Protein AF-A0A7H4P7Z8-F1 (afdb_monomer_lite)

Secondary structure (DSSP, 8-state):
---HHHHHHHHTT-TT--HHHHHHHHHHHHHTT---HHHHHHHHHHHHHHHHHTSS-B---TTHHHHHHHHHHTT---EEE-SS-HHHHHHHHHTBTTB--GGG-SEEE---

Radius of gyration: 17.57 Å; chains: 1; bounding box: 34×30×50 Å

InterPro domains:
  IPR023214 HAD superfamily [G3DSA:3.40.50.1000] (36-109)
  IPR023943 Enolase-phosphatase E1 [TIGR01691] (1-107)
  IPR036412 HAD-like superfamily [SSF56784] (14-107)

Organism: NCBI:txid2058152

pLDDT: mean 94.66, std 6.56, range [48.0, 98.62]

Sequence (112 aa):
MKTILDNLREEIAQPAAGAEELIATLFAFMDEDRKSTALKALQGIIWRDGYVHGDFTGHLYPDVLPALEKWKSQGIDLYVYSSGSVAAQKLLFGYSDEGDITHLFNGISIPW

Structure (mmCIF, N/CA/C/O backbone):
data_AF-A0A7H4P7Z8-F1
#
_entry.id   AF-A0A7H4P7Z8-F1
#
loop_
_atom_site.group_PDB
_atom_site.id
_atom_site.type_symbol
_atom_site.label_atom_id
_atom_site.label_alt_id
_atom_site.label_comp_id
_atom_site.label_asym_id
_atom_site.label_entity_id
_atom_site.label_seq_id
_atom_site.pdbx_PDB_ins_code
_atom_site.Cartn_x
_atom_site.Cartn_y
_atom_site.Cartn_z
_atom_site.occupancy
_atom_site.B_iso_or_equiv
_atom_site.auth_seq_id
_atom_site.auth_comp_id
_atom_site.auth_asym_id
_atom_site.auth_atom_id
_atom_site.pdbx_PDB_model_num
ATOM 1 N N . MET A 1 1 ? -3.590 3.135 -26.598 1.00 48.00 1 MET A N 1
ATOM 2 C CA . MET A 1 1 ? -3.631 3.116 -25.120 1.00 48.00 1 MET A CA 1
ATOM 3 C C . MET A 1 1 ? -2.282 2.592 -24.657 1.00 48.00 1 MET A C 1
ATOM 5 O O . MET A 1 1 ? -1.962 1.479 -25.044 1.00 48.00 1 MET A O 1
ATOM 9 N N . LYS A 1 2 ? -1.458 3.405 -23.978 1.00 64.44 2 LYS A N 1
ATOM 10 C CA . LYS A 1 2 ? -0.145 2.956 -23.477 1.00 64.44 2 LYS A CA 1
ATOM 11 C C . LYS A 1 2 ? -0.354 1.960 -22.338 1.00 64.44 2 LYS A C 1
ATOM 13 O O . LYS A 1 2 ? -1.193 2.203 -21.469 1.00 64.44 2 LYS A O 1
ATOM 18 N N . THR A 1 3 ? 0.365 0.847 -22.364 1.00 87.19 3 THR A N 1
ATOM 19 C CA . THR A 1 3 ? 0.369 -0.136 -21.276 1.00 87.19 3 THR A CA 1
ATOM 20 C C . THR A 1 3 ? 1.323 0.303 -20.160 1.00 87.19 3 THR A C 1
ATOM 22 O O . THR A 1 3 ? 2.169 1.173 -20.360 1.00 87.19 3 THR A O 1
ATOM 25 N N . ILE A 1 4 ? 1.232 -0.305 -18.971 1.00 89.69 4 ILE A N 1
ATOM 26 C CA . ILE A 1 4 ? 2.203 -0.048 -17.887 1.00 89.69 4 ILE A CA 1
ATOM 27 C C . ILE A 1 4 ? 3.626 -0.426 -18.308 1.00 89.69 4 ILE A C 1
ATOM 29 O O . ILE A 1 4 ? 4.579 0.249 -17.928 1.00 89.69 4 ILE A O 1
ATOM 33 N N . LEU A 1 5 ? 3.769 -1.460 -19.139 1.00 92.25 5 LEU A N 1
ATOM 34 C CA . LEU A 1 5 ? 5.065 -1.855 -19.683 1.00 92.25 5 LEU A CA 1
ATOM 35 C C . LEU A 1 5 ? 5.612 -0.808 -20.661 1.00 92.25 5 LEU A C 1
ATOM 37 O O . LEU A 1 5 ? 6.816 -0.575 -20.681 1.00 92.25 5 LEU A O 1
ATOM 41 N N . ASP A 1 6 ? 4.748 -0.120 -21.412 1.00 93.94 6 ASP A N 1
ATOM 42 C CA . ASP A 1 6 ? 5.174 1.006 -22.255 1.00 93.94 6 ASP A CA 1
ATOM 43 C C . ASP A 1 6 ? 5.642 2.193 -21.409 1.00 93.94 6 ASP A C 1
ATOM 45 O O . ASP A 1 6 ? 6.643 2.821 -21.743 1.00 93.94 6 ASP A O 1
ATOM 49 N N . ASN A 1 7 ? 4.990 2.454 -20.270 1.00 93.88 7 ASN A N 1
ATOM 50 C CA . ASN A 1 7 ? 5.456 3.476 -19.331 1.00 93.88 7 ASN A CA 1
ATOM 51 C C . ASN A 1 7 ? 6.836 3.125 -18.753 1.00 93.88 7 ASN A C 1
ATOM 53 O O . ASN A 1 7 ? 7.669 4.015 -18.612 1.00 93.88 7 ASN A O 1
ATOM 57 N N . LEU A 1 8 ? 7.103 1.846 -18.452 1.00 96.06 8 LEU A N 1
ATOM 58 C CA . LEU A 1 8 ? 8.424 1.418 -17.983 1.00 96.06 8 LEU A CA 1
ATOM 59 C C . LEU A 1 8 ? 9.494 1.614 -19.063 1.00 96.06 8 LEU A C 1
ATOM 61 O O . LEU A 1 8 ? 10.554 2.153 -18.763 1.00 96.06 8 LEU A O 1
ATOM 65 N N . ARG A 1 9 ? 9.206 1.235 -20.317 1.00 96.94 9 ARG A N 1
ATOM 66 C CA . ARG A 1 9 ? 10.110 1.459 -21.463 1.00 96.94 9 ARG A CA 1
ATOM 67 C C . ARG A 1 9 ? 10.476 2.929 -21.629 1.00 96.94 9 ARG A C 1
ATOM 69 O O . ARG A 1 9 ? 11.632 3.243 -21.908 1.00 96.94 9 ARG A O 1
ATOM 76 N N . GLU A 1 10 ? 9.506 3.821 -21.452 1.00 96.00 10 GLU A N 1
ATOM 77 C CA . GLU A 1 10 ? 9.736 5.268 -21.472 1.00 96.00 10 GLU A CA 1
ATOM 78 C C . GLU A 1 10 ? 10.567 5.728 -20.270 1.00 96.00 10 GLU A C 1
ATOM 80 O O . GLU A 1 10 ? 11.525 6.477 -20.451 1.00 96.00 10 GLU A O 1
ATOM 85 N N . GLU A 1 11 ? 10.258 5.241 -19.066 1.00 95.75 11 GLU A N 1
ATOM 86 C CA . GLU A 1 11 ? 10.965 5.590 -17.827 1.00 95.75 11 GLU A CA 1
ATOM 87 C C . GLU A 1 11 ? 12.456 5.211 -17.865 1.00 95.75 11 GLU A C 1
ATOM 89 O O . GLU A 1 11 ? 13.291 5.932 -17.316 1.00 95.75 11 GLU A O 1
ATOM 94 N N . ILE A 1 12 ? 12.807 4.113 -18.544 1.00 96.38 12 ILE A N 1
ATOM 95 C CA . ILE A 1 12 ? 14.203 3.673 -18.717 1.00 96.38 12 ILE A CA 1
ATOM 96 C C . ILE A 1 12 ? 14.844 4.131 -20.029 1.00 96.38 12 ILE A C 1
ATOM 98 O O . ILE A 1 12 ? 16.001 3.801 -20.282 1.00 96.38 12 ILE A O 1
ATOM 102 N N . ALA A 1 13 ? 14.111 4.875 -20.862 1.00 96.94 13 ALA A N 1
ATOM 103 C CA . ALA A 1 13 ? 14.530 5.296 -22.198 1.00 96.94 13 ALA A CA 1
ATOM 104 C C . ALA A 1 13 ? 14.971 4.133 -23.119 1.00 96.94 13 ALA A C 1
ATOM 106 O O . ALA A 1 13 ? 15.875 4.287 -23.941 1.00 96.94 13 ALA A O 1
ATOM 107 N N . GLN A 1 14 ? 14.312 2.973 -23.014 1.00 96.56 14 GLN A N 1
ATOM 108 C CA . GLN A 1 14 ? 14.569 1.793 -23.853 1.00 96.56 14 GLN A CA 1
ATOM 109 C C . GLN A 1 14 ? 13.276 1.331 -24.545 1.00 96.56 14 GLN A C 1
ATOM 111 O O . GLN A 1 14 ? 12.605 0.403 -24.088 1.00 96.56 14 GLN A O 1
ATOM 116 N N . PRO A 1 15 ? 12.899 1.952 -25.679 1.00 95.19 15 PRO A N 1
ATOM 117 C CA . PRO A 1 15 ? 11.628 1.676 -26.352 1.00 95.19 15 PRO A CA 1
ATOM 118 C C . PRO A 1 15 ? 11.528 0.262 -26.942 1.00 95.19 15 PRO A C 1
ATOM 120 O O . PRO A 1 15 ? 10.425 -0.222 -27.174 1.00 95.19 15 PRO A O 1
ATOM 123 N N . ALA A 1 16 ? 12.662 -0.402 -27.183 1.00 96.12 16 ALA A N 1
ATOM 124 C CA . ALA A 1 16 ? 12.718 -1.758 -27.726 1.00 96.12 16 ALA A CA 1
ATOM 125 C C . ALA A 1 16 ? 12.846 -2.848 -26.647 1.00 96.12 16 ALA A C 1
ATOM 127 O O . ALA A 1 16 ? 12.947 -4.018 -27.007 1.00 96.12 16 ALA A O 1
ATOM 128 N N . ALA A 1 17 ? 12.840 -2.486 -25.354 1.00 96.81 17 ALA A N 1
ATOM 129 C CA . ALA A 1 17 ? 13.117 -3.442 -24.290 1.00 96.81 17 ALA A CA 1
ATOM 130 C C . ALA A 1 17 ? 12.093 -4.592 -24.260 1.00 96.81 17 ALA A C 1
ATOM 132 O O . ALA A 1 17 ? 10.864 -4.382 -24.253 1.00 96.81 17 ALA A O 1
ATOM 133 N N . GLY A 1 18 ? 12.622 -5.814 -24.255 1.00 96.69 18 GLY A N 1
ATOM 134 C CA . GLY A 1 18 ? 11.867 -7.059 -24.183 1.00 96.69 18 GLY A CA 1
ATOM 135 C C . GLY A 1 18 ? 11.357 -7.350 -22.771 1.00 96.69 18 GLY A C 1
ATOM 136 O O . GLY A 1 18 ? 11.722 -6.689 -21.805 1.00 96.69 18 GLY A O 1
ATOM 137 N N . ALA A 1 19 ? 10.499 -8.363 -22.628 1.00 95.12 19 ALA A N 1
ATOM 138 C CA . ALA A 1 19 ? 9.915 -8.703 -21.328 1.00 95.12 19 ALA A CA 1
ATOM 139 C C . ALA A 1 19 ? 10.975 -9.069 -20.270 1.00 95.12 19 ALA A C 1
ATOM 141 O O . ALA A 1 19 ? 10.870 -8.613 -19.137 1.00 95.12 19 ALA A O 1
ATOM 142 N N . GLU A 1 20 ? 12.005 -9.836 -20.638 1.00 96.88 20 GLU A N 1
ATOM 143 C CA . GLU A 1 20 ? 13.080 -10.237 -19.717 1.00 96.88 20 GLU A CA 1
ATOM 144 C C . GLU A 1 20 ? 13.871 -9.034 -19.184 1.00 96.88 20 GLU A C 1
ATOM 146 O O . GLU A 1 20 ? 14.114 -8.937 -17.982 1.00 96.88 20 GLU A O 1
ATOM 151 N N . GLU A 1 21 ? 14.199 -8.073 -20.052 1.00 97.75 21 GLU A N 1
ATOM 152 C CA . GLU A 1 21 ? 14.899 -6.839 -19.674 1.00 97.75 21 GLU A CA 1
ATOM 153 C C . GLU A 1 21 ? 14.043 -5.974 -18.741 1.00 97.75 21 GLU A C 1
ATOM 155 O O . GLU A 1 21 ? 14.541 -5.437 -17.750 1.00 97.75 21 GLU A O 1
ATOM 160 N N . LEU A 1 22 ? 12.737 -5.878 -19.016 1.00 97.31 22 LEU A N 1
ATOM 161 C CA . LEU A 1 22 ? 11.795 -5.152 -18.163 1.00 97.31 22 LEU A CA 1
ATOM 162 C C . LEU A 1 22 ? 11.642 -5.817 -16.789 1.00 97.31 22 LEU A C 1
ATOM 164 O O . LEU A 1 22 ? 11.605 -5.115 -15.783 1.00 97.31 22 LEU A O 1
ATOM 168 N N . ILE A 1 23 ? 11.592 -7.150 -16.727 1.00 97.06 23 ILE A N 1
ATOM 169 C CA . ILE A 1 23 ? 11.534 -7.899 -15.463 1.00 97.06 23 ILE A CA 1
ATOM 170 C C . ILE A 1 23 ? 12.807 -7.665 -14.646 1.00 97.06 23 ILE A C 1
ATOM 172 O O . ILE A 1 23 ? 12.716 -7.293 -13.478 1.00 97.06 23 ILE A O 1
ATOM 176 N N . ALA A 1 24 ? 13.983 -7.827 -15.259 1.00 98.06 24 ALA A N 1
ATOM 177 C CA . ALA A 1 24 ? 15.259 -7.579 -14.590 1.00 98.06 24 ALA A CA 1
ATOM 178 C C . ALA A 1 24 ? 15.354 -6.135 -14.069 1.00 98.06 24 ALA A C 1
ATOM 180 O O . ALA A 1 24 ? 15.780 -5.906 -12.940 1.00 98.06 24 ALA A O 1
ATOM 181 N N . THR A 1 25 ? 14.879 -5.171 -14.861 1.00 97.75 25 THR A N 1
ATOM 182 C CA . THR A 1 25 ? 14.796 -3.757 -14.470 1.00 97.75 25 THR A CA 1
ATOM 183 C C . THR A 1 25 ? 13.883 -3.549 -13.262 1.00 97.75 25 THR A C 1
ATOM 185 O O . THR A 1 25 ? 14.253 -2.834 -12.336 1.00 97.75 25 THR A O 1
ATOM 188 N N . LEU A 1 26 ? 12.695 -4.162 -13.246 1.00 97.50 26 LEU A N 1
ATOM 189 C CA . LEU A 1 26 ? 11.756 -4.042 -12.126 1.00 97.50 26 LEU A CA 1
ATOM 190 C C . LEU A 1 26 ? 12.340 -4.621 -10.834 1.00 97.50 26 LEU A C 1
ATOM 192 O O . LEU A 1 26 ? 12.180 -4.004 -9.783 1.00 97.50 26 LEU A O 1
ATOM 196 N N . PHE A 1 27 ? 13.044 -5.754 -10.912 1.00 98.06 27 PHE A N 1
ATOM 197 C CA . PHE A 1 27 ? 13.759 -6.308 -9.761 1.00 98.06 27 PHE A CA 1
ATOM 198 C C . PHE A 1 27 ? 14.861 -5.369 -9.271 1.00 98.06 27 PHE A C 1
ATOM 200 O O . PHE A 1 27 ? 14.887 -5.051 -8.087 1.00 98.06 27 PHE A O 1
ATOM 207 N N . ALA A 1 28 ? 15.689 -4.835 -10.173 1.00 98.12 28 ALA A N 1
ATOM 208 C CA . ALA A 1 28 ? 16.707 -3.854 -9.802 1.00 98.12 28 ALA A CA 1
ATOM 209 C C . ALA A 1 28 ? 16.090 -2.610 -9.136 1.00 98.12 28 ALA A C 1
ATOM 211 O O . ALA A 1 28 ? 16.590 -2.132 -8.125 1.00 98.12 28 ALA A O 1
ATOM 212 N N . PHE A 1 29 ? 14.954 -2.116 -9.641 1.00 97.62 29 PHE A N 1
ATOM 213 C CA . PHE A 1 29 ? 14.248 -0.988 -9.026 1.00 97.62 29 PHE A CA 1
ATOM 214 C C . PHE A 1 29 ? 13.757 -1.306 -7.612 1.00 97.62 29 PHE A C 1
ATOM 216 O O . PHE A 1 29 ? 13.761 -0.416 -6.765 1.00 97.62 29 PHE A O 1
ATOM 223 N N . MET A 1 30 ? 13.323 -2.544 -7.357 1.00 96.62 30 MET A N 1
ATOM 224 C CA . MET A 1 30 ? 12.939 -2.988 -6.017 1.00 96.62 30 MET A CA 1
ATOM 225 C C . MET A 1 30 ? 14.151 -3.065 -5.084 1.00 96.62 30 MET A C 1
ATOM 227 O O . MET A 1 30 ? 14.069 -2.565 -3.964 1.00 96.62 30 MET A O 1
ATOM 231 N N . ASP A 1 31 ? 15.268 -3.627 -5.550 1.00 97.94 31 ASP A N 1
ATOM 232 C CA . ASP A 1 31 ? 16.509 -3.743 -4.772 1.00 97.94 31 ASP A CA 1
ATOM 233 C C . ASP A 1 31 ? 17.100 -2.368 -4.413 1.00 97.94 31 ASP A C 1
ATOM 235 O O . ASP A 1 31 ? 17.658 -2.179 -3.332 1.00 97.94 31 ASP A O 1
ATOM 239 N N . GLU A 1 32 ? 16.950 -1.390 -5.306 1.00 97.38 32 GLU A N 1
ATOM 240 C CA . GLU A 1 32 ? 17.420 -0.012 -5.129 1.00 97.38 32 GLU A CA 1
ATOM 241 C C . GLU A 1 32 ? 16.466 0.877 -4.308 1.00 97.38 32 GLU A C 1
ATOM 243 O O . GLU A 1 32 ? 16.781 2.047 -4.080 1.00 97.38 32 GLU A O 1
ATOM 248 N N . ASP A 1 33 ? 15.288 0.378 -3.912 1.00 94.19 33 ASP A N 1
ATOM 249 C CA . ASP A 1 33 ? 14.173 1.194 -3.393 1.00 94.19 33 ASP A CA 1
ATOM 250 C C . ASP A 1 33 ? 13.874 2.411 -4.298 1.00 94.19 33 ASP A C 1
ATOM 252 O O . ASP A 1 33 ? 13.630 3.549 -3.872 1.00 94.19 33 ASP A O 1
ATOM 256 N N . ARG A 1 34 ? 13.947 2.191 -5.616 1.00 94.56 34 ARG A N 1
ATOM 257 C CA . ARG A 1 34 ? 13.816 3.258 -6.603 1.00 94.56 34 ARG A CA 1
ATOM 258 C C . ARG 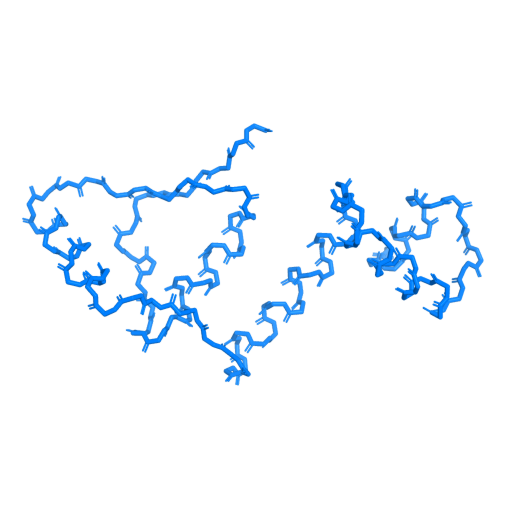A 1 34 ? 12.371 3.736 -6.677 1.00 94.56 34 ARG A C 1
ATOM 260 O O . ARG A 1 34 ? 11.433 2.976 -6.921 1.00 94.56 34 ARG A O 1
ATOM 267 N N . LYS A 1 35 ? 12.193 5.056 -6.608 1.00 90.44 35 LYS A N 1
ATOM 268 C CA . LYS A 1 35 ? 10.902 5.724 -6.831 1.00 90.44 35 LYS A CA 1
ATOM 269 C C . LYS A 1 35 ? 10.506 5.688 -8.314 1.00 90.44 35 LYS A C 1
ATOM 271 O O . LYS A 1 35 ? 10.698 6.665 -9.033 1.00 90.44 35 LYS A O 1
ATOM 276 N N . SER A 1 36 ? 9.947 4.563 -8.754 1.00 93.62 36 SER A N 1
ATOM 277 C CA . SER A 1 36 ? 9.455 4.344 -10.119 1.00 93.62 36 SER A CA 1
ATOM 278 C C . SER A 1 36 ? 7.928 4.393 -10.194 1.00 93.62 36 SER A C 1
ATOM 280 O O . SER A 1 36 ? 7.223 3.748 -9.411 1.00 93.62 36 SER A O 1
ATOM 282 N N . THR A 1 37 ? 7.395 5.146 -11.162 1.00 91.44 37 THR A N 1
ATOM 283 C CA . THR A 1 37 ? 5.938 5.244 -11.362 1.00 91.44 37 THR A CA 1
ATOM 284 C C . THR A 1 37 ? 5.398 3.968 -11.999 1.00 91.44 37 THR A C 1
ATOM 286 O O . THR A 1 37 ? 4.344 3.477 -11.585 1.00 91.44 37 THR A O 1
ATOM 289 N N . ALA A 1 38 ? 6.122 3.404 -12.972 1.00 93.94 38 ALA A N 1
ATOM 290 C CA . ALA A 1 38 ? 5.714 2.172 -13.638 1.00 93.94 38 ALA A CA 1
ATOM 291 C C . ALA A 1 38 ? 5.733 0.966 -12.684 1.00 93.94 38 ALA A C 1
ATOM 293 O O . ALA A 1 38 ? 4.753 0.217 -12.644 1.00 93.94 38 ALA A O 1
ATOM 294 N N . LEU A 1 39 ? 6.781 0.826 -11.858 1.00 94.75 39 LEU A N 1
ATOM 295 C CA . LEU A 1 39 ? 6.856 -0.224 -10.833 1.00 94.75 39 LEU A CA 1
ATOM 296 C C . LEU A 1 39 ? 5.684 -0.122 -9.851 1.00 94.75 39 LEU A C 1
ATOM 298 O O . LEU A 1 39 ? 4.975 -1.104 -9.634 1.00 94.75 39 LEU A O 1
ATOM 302 N N . LYS A 1 40 ? 5.428 1.076 -9.310 1.00 91.31 40 LYS A N 1
ATOM 303 C CA . LYS A 1 40 ? 4.344 1.300 -8.342 1.00 91.31 40 LYS A CA 1
ATOM 304 C C . LYS A 1 40 ? 2.964 0.985 -8.928 1.00 91.31 40 LYS A C 1
ATOM 306 O O . LYS A 1 40 ? 2.111 0.433 -8.234 1.00 91.31 40 LYS A O 1
ATOM 311 N N . ALA A 1 41 ? 2.734 1.323 -10.198 1.00 91.44 41 ALA A N 1
ATOM 312 C CA . ALA A 1 41 ? 1.491 0.990 -10.889 1.00 91.44 41 ALA A CA 1
ATOM 313 C C . ALA A 1 41 ? 1.323 -0.528 -11.059 1.00 91.44 41 ALA A C 1
ATOM 315 O O . ALA A 1 41 ? 0.243 -1.054 -10.792 1.00 91.44 41 ALA A O 1
ATOM 316 N N . LEU A 1 42 ? 2.389 -1.231 -11.455 1.00 93.81 42 LEU A N 1
ATOM 317 C CA . LEU A 1 42 ? 2.367 -2.683 -11.622 1.00 93.81 42 LEU A CA 1
ATOM 318 C C . LEU A 1 42 ? 2.133 -3.407 -10.290 1.00 93.81 42 LEU A C 1
ATOM 320 O O . LEU A 1 42 ? 1.258 -4.268 -10.215 1.00 93.81 42 LEU A O 1
ATOM 324 N N . GLN A 1 43 ? 2.845 -3.008 -9.232 1.00 93.00 43 GLN A N 1
ATOM 325 C CA . GLN A 1 43 ? 2.642 -3.520 -7.873 1.00 93.00 43 GLN A CA 1
ATOM 326 C C . GLN A 1 43 ? 1.190 -3.336 -7.422 1.00 93.00 43 GLN A C 1
ATOM 328 O O . GLN A 1 43 ? 0.590 -4.266 -6.899 1.00 93.00 43 GLN A O 1
ATOM 333 N N . GLY A 1 44 ? 0.589 -2.171 -7.689 1.00 92.25 44 GLY A N 1
ATOM 334 C CA . GLY A 1 44 ? -0.813 -1.914 -7.361 1.00 92.25 44 GLY A CA 1
ATOM 335 C C . GLY A 1 44 ? -1.800 -2.856 -8.062 1.00 92.25 44 GLY A C 1
ATOM 336 O O . GLY A 1 44 ? -2.792 -3.249 -7.451 1.00 92.25 44 GLY A O 1
ATOM 337 N N . ILE A 1 45 ? -1.536 -3.238 -9.317 1.00 93.69 45 ILE A N 1
ATOM 338 C CA . ILE A 1 45 ? -2.364 -4.216 -10.041 1.00 93.69 45 ILE A CA 1
ATOM 339 C C . ILE A 1 45 ? -2.196 -5.612 -9.449 1.00 93.69 45 ILE A C 1
ATOM 341 O O . ILE A 1 45 ? -3.201 -6.248 -9.147 1.00 93.69 45 ILE A O 1
ATOM 345 N N . ILE A 1 46 ? -0.952 -6.059 -9.257 1.00 94.62 46 ILE A N 1
ATOM 346 C CA . ILE A 1 46 ? -0.649 -7.385 -8.699 1.00 94.62 46 ILE A CA 1
ATOM 347 C C . ILE A 1 46 ? -1.262 -7.521 -7.304 1.00 94.62 46 ILE A C 1
ATOM 349 O O . ILE A 1 46 ? -1.923 -8.513 -7.012 1.00 94.62 46 ILE A O 1
ATOM 353 N N . TRP A 1 47 ? -1.110 -6.499 -6.457 1.00 94.88 47 TRP A N 1
ATOM 354 C CA . TRP A 1 47 ? -1.703 -6.505 -5.125 1.00 94.88 47 TRP A CA 1
ATOM 355 C C . TRP A 1 47 ? -3.219 -6.576 -5.166 1.00 94.88 47 TRP A C 1
ATOM 357 O O . TRP A 1 47 ? -3.806 -7.368 -4.439 1.00 94.88 47 TRP A O 1
ATOM 367 N N . ARG A 1 48 ? -3.861 -5.766 -6.014 1.00 9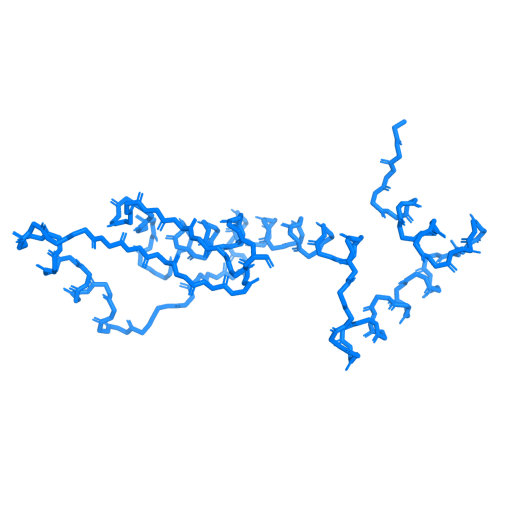5.31 48 ARG A N 1
ATOM 368 C CA . ARG A 1 48 ? -5.319 -5.792 -6.146 1.00 95.31 48 ARG A CA 1
ATOM 369 C C . ARG A 1 48 ? -5.816 -7.179 -6.533 1.00 95.31 48 ARG A C 1
ATOM 371 O O . ARG A 1 48 ? -6.801 -7.623 -5.959 1.00 95.31 48 ARG A O 1
ATOM 378 N N . ASP A 1 49 ? -5.166 -7.810 -7.504 1.00 96.75 49 ASP A N 1
ATOM 379 C CA . ASP A 1 49 ? -5.555 -9.134 -7.977 1.00 96.75 49 ASP A CA 1
ATOM 380 C C . ASP A 1 49 ? -5.443 -10.175 -6.856 1.00 96.75 49 ASP A C 1
ATOM 382 O O . ASP A 1 49 ? -6.432 -10.828 -6.535 1.00 96.75 49 ASP A O 1
ATOM 386 N N . GLY A 1 50 ? -4.298 -10.220 -6.167 1.00 96.75 50 GLY A N 1
ATOM 387 C CA . GLY A 1 50 ? -4.080 -11.170 -5.076 1.00 96.75 50 GLY A CA 1
ATOM 388 C C . GLY A 1 50 ? -5.024 -10.978 -3.884 1.00 96.75 50 GLY A C 1
ATOM 389 O O . GLY A 1 50 ? -5.556 -11.956 -3.366 1.00 96.75 50 GLY A O 1
ATOM 390 N N . TYR A 1 51 ? -5.323 -9.732 -3.494 1.00 96.75 51 TYR A N 1
ATOM 391 C CA . TYR A 1 51 ? -6.310 -9.463 -2.438 1.00 96.75 51 TYR A CA 1
ATOM 392 C C . TYR A 1 51 ? -7.732 -9.873 -2.844 1.00 96.75 51 TYR A C 1
ATOM 394 O O . TYR A 1 51 ? -8.443 -10.488 -2.055 1.00 96.75 51 TYR A O 1
ATOM 402 N N . VAL A 1 52 ? -8.157 -9.550 -4.071 1.00 94.75 52 VAL A N 1
ATOM 403 C CA . VAL A 1 52 ? -9.510 -9.873 -4.561 1.00 94.75 52 VAL A CA 1
ATOM 404 C C . VAL A 1 52 ? -9.712 -11.382 -4.695 1.00 94.75 52 VAL A C 1
ATOM 406 O O . VAL A 1 52 ? -10.808 -11.872 -4.423 1.00 94.75 52 VAL A O 1
ATOM 409 N N . HIS A 1 53 ? -8.673 -12.116 -5.094 1.00 96.44 53 HIS A N 1
ATOM 410 C CA . HIS A 1 53 ? -8.715 -13.573 -5.213 1.00 96.44 53 HIS A CA 1
ATOM 411 C C . HIS A 1 53 ? -8.457 -14.310 -3.891 1.00 96.44 53 HIS A C 1
ATOM 413 O O . HIS A 1 53 ? -8.713 -15.510 -3.813 1.00 96.44 53 HIS A O 1
ATOM 419 N N . GLY A 1 54 ? -8.016 -13.607 -2.843 1.00 93.94 54 GLY A N 1
ATOM 420 C CA . GLY A 1 54 ? -7.694 -14.211 -1.551 1.00 93.94 54 GLY A CA 1
ATOM 421 C C . GLY A 1 54 ? -6.381 -15.000 -1.552 1.00 93.94 54 GLY A C 1
ATOM 422 O O . GLY A 1 54 ? -6.199 -15.867 -0.700 1.00 93.94 54 GLY A O 1
ATOM 423 N N . ASP A 1 55 ? -5.465 -14.701 -2.478 1.00 96.25 55 ASP A N 1
ATOM 424 C CA . ASP A 1 55 ? -4.117 -15.289 -2.513 1.00 96.25 55 ASP A CA 1
ATOM 425 C C . ASP A 1 55 ? -3.299 -14.888 -1.276 1.00 96.25 55 ASP A C 1
ATOM 427 O O . ASP A 1 55 ? -2.396 -15.604 -0.840 1.00 96.25 55 ASP A O 1
ATOM 431 N N . PHE A 1 56 ? -3.622 -13.723 -0.714 1.00 94.06 56 PHE A N 1
ATOM 432 C CA . PHE A 1 56 ? -3.154 -13.241 0.576 1.00 94.06 56 PHE A CA 1
ATOM 433 C C . PHE A 1 56 ? -4.155 -12.238 1.155 1.00 94.06 56 PHE A C 1
ATOM 435 O O . PHE A 1 56 ? -4.975 -11.648 0.449 1.00 94.06 56 PHE A O 1
ATOM 442 N N . THR A 1 57 ? -4.049 -12.032 2.460 1.00 95.94 57 THR A N 1
ATOM 443 C CA . THR A 1 57 ? -4.892 -11.134 3.246 1.00 95.94 57 THR A CA 1
ATOM 444 C C . THR A 1 57 ? -4.052 -10.068 3.932 1.00 95.94 57 THR A C 1
ATOM 446 O O . THR A 1 57 ? -2.825 -10.160 4.052 1.00 95.94 57 THR A O 1
ATOM 449 N N . GLY A 1 58 ? -4.720 -8.991 4.336 1.00 96.00 58 GLY A N 1
ATOM 450 C CA . GLY A 1 58 ? -4.089 -7.899 5.051 1.00 96.00 58 GLY A CA 1
ATOM 451 C C . GLY A 1 58 ? -3.888 -8.300 6.498 1.00 96.00 58 GLY A C 1
ATOM 452 O O . GLY A 1 58 ? -4.833 -8.267 7.285 1.00 96.00 58 GLY A O 1
ATOM 453 N N . HIS A 1 59 ? -2.661 -8.678 6.844 1.00 96.44 59 HIS A N 1
ATOM 454 C CA . HIS A 1 59 ? -2.385 -9.144 8.191 1.00 96.44 59 HIS A CA 1
ATOM 455 C C . HIS A 1 59 ? -2.603 -8.041 9.231 1.00 96.44 59 HIS A C 1
ATOM 457 O O . HIS A 1 59 ? -2.042 -6.944 9.119 1.00 96.44 59 HIS A O 1
ATOM 463 N N . LEU A 1 60 ? -3.382 -8.357 10.266 1.00 96.62 60 LEU A N 1
ATOM 464 C CA . LEU A 1 60 ? -3.570 -7.516 11.442 1.00 96.62 60 LEU A CA 1
ATOM 465 C C . LEU A 1 60 ? -3.070 -8.252 12.679 1.00 96.62 60 LEU A C 1
ATOM 467 O O . LEU A 1 60 ? -3.360 -9.429 12.884 1.00 96.62 60 LEU A O 1
ATOM 471 N N . TYR A 1 61 ? -2.352 -7.536 13.545 1.00 97.19 61 TYR A N 1
ATOM 472 C CA . TYR A 1 61 ? -2.074 -8.069 14.872 1.00 97.19 61 TYR A CA 1
ATOM 473 C C . TYR A 1 61 ? -3.394 -8.217 15.650 1.00 97.19 61 TYR A C 1
ATOM 475 O O . TYR A 1 61 ? -4.253 -7.334 15.536 1.00 97.19 61 TYR A O 1
ATOM 483 N N . PRO A 1 62 ? -3.565 -9.278 16.464 1.00 96.75 62 PRO A N 1
ATOM 484 C CA . PRO A 1 62 ? -4.845 -9.584 17.114 1.00 96.75 62 PRO A CA 1
ATOM 485 C C . PRO A 1 62 ? -5.415 -8.466 18.001 1.00 96.75 62 PRO A C 1
ATOM 487 O O . PRO A 1 62 ? -6.614 -8.423 18.264 1.00 96.75 62 PRO A O 1
ATOM 490 N N . ASP A 1 63 ? -4.570 -7.562 18.495 1.00 97.75 63 ASP A N 1
ATOM 491 C CA . ASP A 1 63 ? -4.960 -6.433 19.341 1.00 97.75 63 ASP A CA 1
ATOM 492 C C . ASP A 1 63 ? -5.398 -5.182 18.559 1.00 97.75 63 ASP A C 1
ATOM 494 O O . ASP A 1 63 ? -6.014 -4.285 19.141 1.00 97.75 63 ASP A O 1
ATOM 498 N N . VAL A 1 64 ? -5.143 -5.122 17.247 1.00 97.62 64 VAL A N 1
ATOM 499 C CA . VAL A 1 64 ? -5.386 -3.923 16.428 1.00 97.62 64 VAL A CA 1
ATOM 500 C C . VAL A 1 64 ? -6.875 -3.647 16.261 1.00 97.62 64 VAL A C 1
ATOM 502 O O . VAL A 1 64 ? -7.325 -2.557 16.612 1.00 97.62 64 VAL A O 1
ATOM 505 N N . LEU A 1 65 ? -7.657 -4.608 15.760 1.00 98.06 65 LEU A N 1
ATOM 506 C CA . LEU A 1 65 ? -9.089 -4.394 15.533 1.00 98.06 65 LEU A CA 1
ATOM 507 C C . LEU A 1 65 ? -9.839 -4.027 16.833 1.00 98.06 65 LEU A C 1
ATOM 509 O O . LEU A 1 65 ? -10.495 -2.979 16.845 1.00 98.06 65 LEU A O 1
ATOM 513 N N . PRO A 1 66 ? -9.671 -4.756 17.959 1.00 98.25 66 PRO A N 1
ATOM 514 C CA . PRO A 1 66 ? -10.312 -4.386 19.223 1.00 98.25 66 PRO A CA 1
ATOM 515 C C . PRO A 1 66 ? -9.959 -2.971 19.706 1.00 98.25 66 PRO A C 1
ATOM 517 O O . PRO A 1 66 ? -10.801 -2.271 20.277 1.00 98.25 66 PRO A O 1
ATOM 520 N N . ALA A 1 67 ? -8.717 -2.524 19.490 1.00 98.50 67 ALA A N 1
ATOM 521 C CA . ALA A 1 67 ? -8.296 -1.176 19.859 1.00 98.50 67 ALA A CA 1
ATOM 522 C C . ALA A 1 67 ? -8.959 -0.103 18.979 1.00 98.50 67 ALA A C 1
ATOM 524 O O . ALA A 1 67 ? -9.461 0.893 19.510 1.00 98.50 67 ALA A O 1
ATOM 525 N N . LEU A 1 68 ? -9.011 -0.318 17.660 1.00 98.31 68 LEU A N 1
ATOM 526 C CA . LEU A 1 68 ? -9.640 0.611 16.717 1.00 98.31 68 LEU A CA 1
ATOM 527 C C . LEU A 1 68 ? -11.145 0.759 16.996 1.00 98.31 68 LEU A C 1
ATOM 529 O O . LEU A 1 68 ? -11.645 1.882 17.086 1.00 98.31 68 LEU A O 1
ATOM 533 N N . GLU A 1 69 ? -11.862 -0.346 17.217 1.00 98.25 69 GLU A N 1
ATOM 534 C CA . GLU A 1 69 ? -13.290 -0.321 17.566 1.00 98.25 69 GLU A CA 1
ATOM 535 C C . GLU A 1 69 ? -13.543 0.419 18.881 1.00 98.25 69 GLU A C 1
ATOM 537 O O . GLU A 1 69 ? -14.441 1.266 18.973 1.00 98.25 69 GLU A O 1
ATOM 542 N N . LYS A 1 70 ? -12.708 0.159 19.896 1.00 98.62 70 LYS A N 1
ATOM 543 C CA . LYS A 1 70 ? -12.778 0.863 21.178 1.00 98.62 70 LYS A CA 1
ATOM 544 C C . LYS A 1 70 ? -12.624 2.369 20.984 1.00 98.62 70 LYS A C 1
ATOM 546 O O . LYS A 1 70 ? -13.441 3.122 21.513 1.00 98.62 70 LYS A O 1
ATOM 551 N N . TRP A 1 71 ? -11.639 2.824 20.214 1.00 98.62 71 TRP A N 1
ATOM 552 C CA . TRP A 1 71 ? -11.456 4.253 19.949 1.00 98.62 71 TRP A CA 1
ATOM 553 C C . TRP A 1 71 ? -12.623 4.860 19.161 1.00 98.62 71 TRP A C 1
ATOM 555 O O . TRP A 1 71 ? -13.081 5.951 19.511 1.00 98.62 71 TRP A O 1
ATOM 565 N N . LYS A 1 72 ? -13.195 4.145 18.182 1.00 97.88 72 LYS A N 1
ATOM 566 C CA . LYS A 1 72 ? -14.398 4.618 17.471 1.00 97.88 72 LYS A CA 1
ATOM 567 C C . LYS A 1 72 ? -15.610 4.743 18.386 1.00 97.88 72 LYS A C 1
ATOM 569 O O . LYS A 1 72 ? -16.308 5.751 18.311 1.00 97.88 72 LYS A O 1
ATOM 574 N N . SER A 1 73 ? -15.829 3.793 19.296 1.00 97.81 73 SER A N 1
ATOM 575 C CA . SER A 1 73 ? -16.916 3.885 20.288 1.00 97.81 73 SER A CA 1
ATOM 576 C C . SER A 1 73 ? -16.766 5.070 21.253 1.00 97.81 73 SER A C 1
ATOM 578 O O . SER A 1 73 ? -17.754 5.546 21.809 1.00 97.81 73 SER A O 1
ATOM 580 N N . GLN A 1 74 ? -15.543 5.581 21.420 1.00 98.38 74 GLN A N 1
ATOM 581 C CA . GLN A 1 74 ? -15.239 6.778 22.20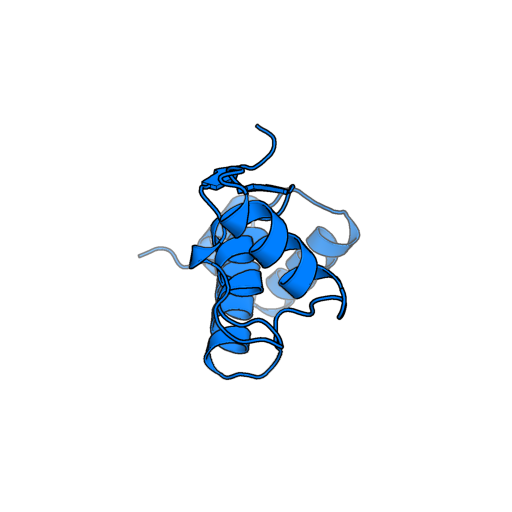7 1.00 98.38 74 GLN A CA 1
ATOM 582 C C . GLN A 1 74 ? -15.393 8.082 21.405 1.00 98.38 74 GLN A C 1
ATOM 584 O O . GLN A 1 74 ? -15.177 9.160 21.954 1.00 98.38 74 GLN A O 1
ATOM 589 N N . GLY A 1 75 ? -15.758 8.002 20.121 1.00 97.94 75 GLY A N 1
ATOM 590 C CA . GLY A 1 75 ? -15.892 9.160 19.236 1.00 97.94 75 GLY A CA 1
ATOM 591 C C . GLY A 1 75 ? -14.561 9.714 18.720 1.00 97.94 75 GLY A C 1
ATOM 592 O O . GLY A 1 75 ? -14.515 10.867 18.301 1.00 97.94 75 GLY A O 1
ATOM 593 N N . ILE A 1 76 ? -13.479 8.928 18.762 1.00 98.50 76 ILE A N 1
ATOM 594 C CA . ILE A 1 76 ? -12.168 9.332 18.238 1.00 98.50 76 ILE A CA 1
ATOM 595 C C . ILE A 1 76 ? -12.132 9.084 16.727 1.00 98.50 76 ILE A C 1
ATOM 597 O O . ILE A 1 76 ? -12.438 7.984 16.264 1.00 98.50 76 ILE A O 1
ATOM 601 N N . ASP A 1 77 ? -11.724 10.090 15.956 1.00 98.31 77 ASP A N 1
ATOM 602 C CA . ASP A 1 77 ? -11.480 9.927 14.524 1.00 98.31 77 ASP A CA 1
ATOM 603 C C . ASP A 1 77 ? -10.140 9.230 14.266 1.00 98.31 77 ASP A C 1
ATOM 605 O O . ASP A 1 77 ? -9.112 9.588 14.845 1.00 98.31 77 ASP A O 1
ATOM 609 N N . LEU A 1 78 ? -10.148 8.245 13.367 1.00 98.38 78 LEU A N 1
ATOM 610 C CA . LEU A 1 78 ? -8.989 7.406 13.066 1.00 98.38 78 LEU A CA 1
ATOM 611 C C . LEU A 1 78 ? -8.489 7.670 11.650 1.00 98.38 78 LEU A C 1
ATOM 613 O O . LEU A 1 78 ? -9.268 7.676 10.700 1.00 98.38 78 LEU A O 1
ATOM 617 N N . TYR A 1 79 ? -7.181 7.848 11.498 1.00 97.81 79 TYR A N 1
ATOM 618 C CA . TYR A 1 79 ? -6.541 8.097 10.208 1.00 97.81 79 TYR A CA 1
ATOM 619 C C . TYR A 1 79 ? -5.327 7.189 10.031 1.00 97.81 79 TYR A C 1
ATOM 621 O O . TYR A 1 79 ? -4.600 6.920 10.986 1.00 97.81 79 TYR A O 1
ATOM 629 N N . VAL A 1 80 ? -5.088 6.754 8.795 1.00 97.38 80 VAL A N 1
ATOM 630 C CA . VAL A 1 80 ? -3.882 6.006 8.415 1.00 97.38 80 VAL A CA 1
ATOM 631 C C . VAL A 1 80 ? -2.884 6.966 7.784 1.00 97.38 80 VAL A C 1
ATOM 633 O O . VAL A 1 80 ? -3.239 7.695 6.860 1.00 97.38 80 VAL A O 1
ATOM 636 N N . TYR A 1 81 ? -1.630 6.924 8.233 1.00 96.44 81 TYR A N 1
ATOM 637 C CA . TYR A 1 81 ? -0.522 7.653 7.619 1.00 96.44 81 TYR A CA 1
ATOM 638 C C . TYR A 1 81 ? 0.602 6.682 7.252 1.00 96.44 81 TYR A C 1
ATOM 640 O O . TYR A 1 81 ? 1.170 6.030 8.128 1.00 96.44 81 TYR A O 1
ATOM 648 N N . SER A 1 82 ? 0.900 6.542 5.958 1.00 93.62 82 SER A N 1
ATOM 649 C CA . SER A 1 82 ? 1.891 5.577 5.461 1.00 93.62 82 SER A CA 1
ATOM 650 C C . SER A 1 82 ? 2.521 6.029 4.144 1.00 93.62 82 SER A C 1
ATOM 652 O O . SER A 1 82 ? 1.895 6.740 3.367 1.00 93.62 82 SER A O 1
ATOM 654 N N . SER A 1 83 ? 3.745 5.582 3.854 1.00 87.25 83 SER A N 1
ATOM 655 C CA . SER A 1 83 ? 4.397 5.766 2.547 1.00 87.25 83 SER A CA 1
ATOM 656 C C . SER A 1 83 ? 3.741 4.950 1.422 1.00 87.25 83 SER A C 1
ATOM 658 O O . SER A 1 83 ? 3.893 5.279 0.240 1.00 87.25 83 SER A O 1
ATOM 660 N N . GLY A 1 84 ? 2.997 3.894 1.771 1.00 85.69 84 GLY A N 1
ATOM 661 C CA . GLY A 1 84 ? 2.219 3.107 0.816 1.00 85.69 84 GLY A CA 1
ATOM 662 C C . GLY A 1 84 ? 1.114 3.940 0.163 1.00 85.69 84 GLY A C 1
ATOM 663 O O . GLY A 1 84 ? 0.579 4.866 0.763 1.00 85.69 84 GLY A O 1
ATOM 664 N N . SER A 1 85 ? 0.745 3.621 -1.081 1.00 88.69 85 SER A N 1
ATOM 665 C CA . SER A 1 85 ? -0.318 4.362 -1.773 1.00 88.69 85 SER A CA 1
ATOM 666 C C . SER A 1 85 ? -1.660 4.242 -1.041 1.00 88.69 85 SER A C 1
ATOM 668 O O . SER A 1 85 ? -1.959 3.206 -0.452 1.00 88.69 85 SER A O 1
ATOM 670 N N . VAL A 1 86 ? -2.518 5.263 -1.152 1.00 92.94 86 VAL A N 1
ATOM 671 C CA . VAL A 1 86 ? -3.893 5.208 -0.615 1.00 92.94 86 VAL A CA 1
ATOM 672 C C . VAL A 1 86 ? -4.637 3.961 -1.109 1.00 92.94 86 VAL A C 1
ATOM 674 O O . VAL A 1 86 ? -5.375 3.340 -0.351 1.00 92.94 86 VAL A O 1
ATOM 677 N N . ALA A 1 87 ? -4.422 3.563 -2.367 1.00 92.50 87 ALA A N 1
ATOM 678 C CA . ALA A 1 87 ? -5.010 2.350 -2.926 1.00 92.50 87 ALA A CA 1
ATOM 679 C C . ALA A 1 87 ? -4.509 1.075 -2.224 1.00 92.50 87 ALA A C 1
ATOM 681 O O . ALA A 1 87 ? -5.324 0.225 -1.880 1.00 92.50 87 ALA A O 1
ATOM 682 N N . ALA A 1 88 ? -3.203 0.964 -1.960 1.00 92.69 88 ALA A N 1
ATOM 683 C CA . ALA A 1 88 ? -2.630 -0.178 -1.247 1.00 92.69 88 ALA A CA 1
ATOM 684 C C . ALA A 1 88 ? -3.149 -0.273 0.195 1.00 92.69 88 ALA A C 1
ATOM 686 O O . ALA A 1 88 ? -3.498 -1.357 0.645 1.00 92.69 88 ALA A O 1
ATOM 687 N N . GLN A 1 89 ? -3.283 0.861 0.890 1.00 95.81 89 GLN A N 1
ATOM 688 C CA . GLN A 1 89 ? -3.844 0.888 2.245 1.00 95.81 89 GLN A CA 1
ATOM 689 C C . GLN A 1 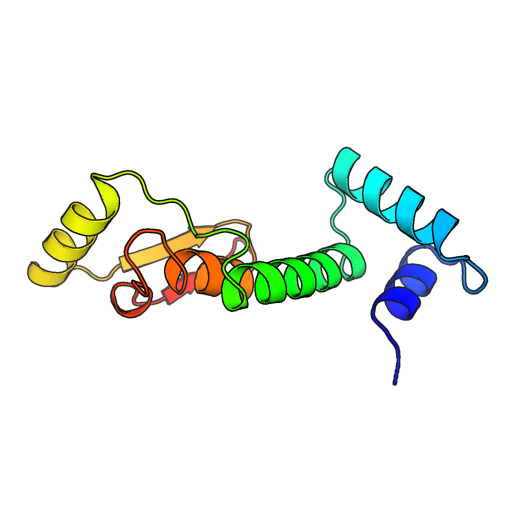89 ? -5.318 0.460 2.268 1.00 95.81 89 GLN A C 1
ATOM 691 O O . GLN A 1 89 ? -5.728 -0.306 3.133 1.00 95.81 89 GLN A O 1
ATOM 696 N N . LYS A 1 90 ? -6.120 0.895 1.287 1.00 96.06 90 LYS A N 1
ATOM 697 C CA . LYS A 1 90 ? -7.512 0.433 1.157 1.00 96.06 90 LYS A CA 1
ATOM 698 C C . LYS A 1 90 ? -7.608 -1.068 0.904 1.00 96.06 90 LYS A C 1
ATOM 700 O O . LYS A 1 90 ? -8.517 -1.695 1.428 1.00 96.06 90 LYS A O 1
ATOM 705 N N . LEU A 1 91 ? -6.694 -1.633 0.115 1.00 96.75 91 LEU A N 1
ATOM 706 C CA . LEU A 1 91 ? -6.641 -3.078 -0.100 1.00 96.75 91 LEU A CA 1
ATOM 707 C C . LEU A 1 91 ? -6.270 -3.819 1.192 1.00 96.75 91 LEU A C 1
ATOM 709 O O . LEU A 1 91 ? -6.990 -4.731 1.578 1.00 96.75 91 LEU A O 1
ATOM 713 N N . LEU A 1 92 ? -5.223 -3.367 1.892 1.00 96.69 92 LEU A N 1
ATOM 714 C CA . LEU A 1 92 ? -4.776 -3.948 3.162 1.00 96.69 92 LEU A CA 1
ATOM 715 C C . LEU A 1 92 ? -5.918 -4.039 4.186 1.00 96.69 92 LEU A C 1
ATOM 717 O O . LEU A 1 92 ? -6.160 -5.098 4.750 1.00 96.69 92 LEU A O 1
ATOM 721 N N . PHE A 1 93 ? -6.638 -2.937 4.408 1.00 97.75 93 PHE A N 1
ATOM 722 C CA . PHE A 1 93 ? -7.714 -2.892 5.403 1.00 97.75 93 PHE A CA 1
ATOM 723 C C . PHE A 1 93 ? -9.056 -3.440 4.899 1.00 97.75 93 PHE A C 1
ATOM 725 O O . PHE A 1 93 ? -9.893 -3.813 5.715 1.00 97.75 93 PHE A O 1
ATOM 732 N N . GLY A 1 94 ? -9.282 -3.473 3.583 1.00 97.69 94 GLY A N 1
ATOM 733 C CA . GLY A 1 94 ? -10.523 -3.975 2.982 1.00 97.69 94 GLY A CA 1
ATOM 734 C C . GLY A 1 94 ? -10.563 -5.493 2.818 1.00 97.69 94 GLY A C 1
ATOM 735 O O . GLY A 1 94 ? -11.641 -6.072 2.747 1.00 97.69 94 GLY A O 1
ATOM 736 N N . TYR A 1 95 ? -9.393 -6.129 2.777 1.00 97.88 95 TYR A N 1
ATOM 737 C CA . TYR A 1 95 ? -9.220 -7.577 2.641 1.00 97.88 95 TYR A CA 1
ATOM 738 C C . TYR A 1 95 ? -8.358 -8.120 3.788 1.00 97.88 95 TYR A C 1
ATOM 740 O O . TYR A 1 95 ? -7.458 -8.932 3.572 1.00 97.88 95 TYR A O 1
ATOM 748 N N . SER A 1 96 ? -8.575 -7.608 5.003 1.00 97.31 96 SER A N 1
ATOM 749 C CA . SER A 1 96 ? -7.787 -8.008 6.167 1.00 97.31 96 SER A CA 1
ATOM 750 C C . SER A 1 96 ? -8.154 -9.409 6.662 1.00 97.31 96 SER A C 1
ATOM 752 O O . SER A 1 96 ? -9.197 -9.949 6.289 1.00 97.31 96 SER A O 1
ATOM 754 N N . ASP A 1 97 ? -7.328 -9.971 7.546 1.00 95.19 97 ASP A N 1
ATOM 755 C CA . ASP A 1 97 ? -7.618 -11.242 8.237 1.00 95.19 97 ASP A CA 1
ATOM 756 C C . ASP A 1 97 ? -8.964 -11.214 8.994 1.00 95.19 97 ASP A C 1
ATOM 758 O O . ASP A 1 97 ? -9.586 -12.253 9.202 1.00 95.19 97 ASP A O 1
ATOM 762 N N . GLU A 1 98 ? -9.441 -10.019 9.352 1.00 96.19 98 GLU A N 1
ATOM 763 C CA . GLU A 1 98 ? -10.688 -9.778 10.085 1.00 96.19 98 GLU A CA 1
ATOM 764 C C . GLU A 1 98 ? -11.834 -9.282 9.171 1.00 96.19 98 GLU A C 1
ATOM 766 O O . GLU A 1 98 ? -12.872 -8.813 9.640 1.00 96.19 98 GLU A O 1
ATOM 771 N N . GLY A 1 99 ? -11.657 -9.352 7.846 1.00 95.25 99 GLY A N 1
ATOM 772 C CA . GLY A 1 99 ? -12.592 -8.810 6.855 1.00 95.25 99 GLY A CA 1
ATOM 773 C C . GLY A 1 99 ? -12.357 -7.330 6.530 1.00 95.25 99 GLY A C 1
ATOM 774 O O . GLY A 1 99 ? -11.248 -6.811 6.678 1.00 95.25 99 GLY A O 1
ATOM 775 N N . ASP A 1 100 ? -13.388 -6.642 6.031 1.00 97.75 100 ASP A N 1
ATOM 776 C CA . ASP A 1 100 ? 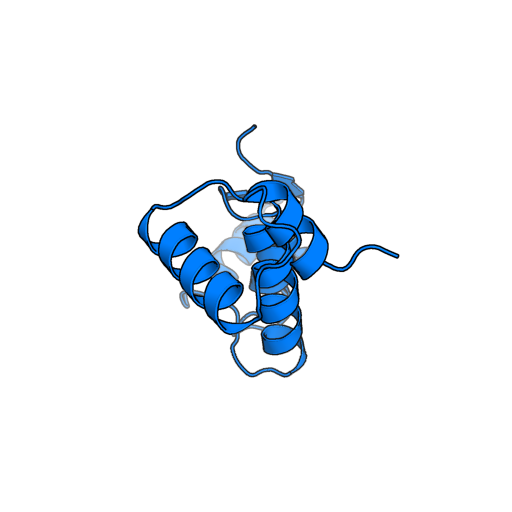-13.291 -5.225 5.654 1.00 97.75 100 ASP A CA 1
ATOM 777 C C . ASP A 1 100 ? -13.445 -4.304 6.873 1.00 97.75 100 ASP A C 1
ATOM 779 O O . ASP A 1 100 ? -14.550 -4.062 7.372 1.00 97.75 100 ASP A O 1
ATOM 783 N N . ILE A 1 101 ? -12.327 -3.721 7.305 1.00 97.81 101 ILE A N 1
ATOM 784 C CA . ILE A 1 101 ? -12.277 -2.770 8.421 1.00 97.81 101 ILE A CA 1
ATOM 785 C C . ILE A 1 101 ? -12.079 -1.319 7.960 1.00 97.81 101 ILE A C 1
ATOM 787 O O . ILE A 1 101 ? -11.849 -0.426 8.778 1.00 97.81 101 ILE A O 1
ATOM 791 N N . THR A 1 102 ? -12.188 -1.036 6.655 1.00 97.69 102 THR A N 1
ATOM 792 C CA . THR A 1 102 ? -11.965 0.317 6.105 1.00 97.69 102 THR A CA 1
ATOM 793 C C . THR A 1 102 ? -12.927 1.357 6.672 1.00 97.69 102 THR A C 1
ATOM 795 O O . THR A 1 102 ? -12.566 2.527 6.796 1.00 97.69 102 THR A O 1
ATOM 798 N N . HIS A 1 103 ? -14.121 0.925 7.080 1.00 96.69 103 HIS A N 1
ATOM 799 C CA . HIS A 1 103 ? -15.156 1.754 7.693 1.00 96.69 103 HIS A CA 1
ATOM 800 C C . HIS A 1 103 ? -14.743 2.375 9.042 1.00 96.69 103 HIS A C 1
ATOM 802 O O . HIS A 1 103 ? -15.358 3.349 9.483 1.00 96.69 103 HIS A O 1
ATOM 808 N N . LEU A 1 104 ? -13.704 1.846 9.700 1.00 97.94 104 LEU A N 1
ATOM 809 C CA . LEU A 1 104 ? -13.176 2.407 10.945 1.00 97.94 104 LEU A CA 1
ATOM 810 C C . LEU A 1 104 ? -12.384 3.699 10.711 1.00 97.94 104 LEU A C 1
ATOM 812 O O . LEU A 1 104 ? -12.275 4.516 11.625 1.00 97.94 104 LEU A O 1
ATOM 816 N N . PHE A 1 105 ? -11.857 3.917 9.504 1.00 98.00 105 PHE A N 1
ATOM 817 C CA . PHE A 1 105 ? -10.980 5.046 9.210 1.00 98.00 105 PHE A CA 1
ATOM 818 C C . PHE A 1 105 ? -11.734 6.217 8.574 1.00 98.00 105 PHE A C 1
ATOM 820 O O . PHE A 1 105 ? -12.479 6.075 7.608 1.00 98.00 105 PHE A O 1
ATOM 827 N N . ASN A 1 106 ? -11.472 7.415 9.085 1.00 97.81 106 ASN A N 1
ATOM 828 C CA . ASN A 1 106 ? -11.968 8.686 8.566 1.00 97.81 106 ASN A CA 1
ATOM 829 C C . ASN A 1 106 ? -11.149 9.181 7.360 1.00 97.81 106 ASN A C 1
ATOM 831 O O . ASN A 1 106 ? -11.627 10.001 6.577 1.00 97.81 106 ASN A O 1
ATOM 835 N N . GLY A 1 107 ? -9.920 8.690 7.189 1.00 96.62 107 GLY A N 1
ATOM 836 C CA . GLY A 1 107 ? -9.085 9.033 6.045 1.00 96.62 107 GLY A CA 1
ATOM 837 C C . GLY A 1 107 ? -7.750 8.298 6.016 1.00 96.62 107 GLY A C 1
ATOM 838 O O . GLY A 1 107 ? -7.309 7.707 7.000 1.00 96.62 107 GLY A O 1
ATOM 839 N N . ILE A 1 108 ? -7.102 8.355 4.854 1.00 96.62 108 ILE A N 1
ATOM 840 C CA . ILE A 1 108 ? -5.775 7.786 4.606 1.00 96.62 108 ILE A CA 1
ATOM 841 C C . ILE A 1 108 ? -4.937 8.866 3.927 1.00 96.62 108 ILE A C 1
ATOM 843 O O . ILE A 1 108 ? -5.363 9.428 2.916 1.00 96.62 108 ILE A O 1
ATOM 847 N N . SER A 1 109 ? -3.753 9.138 4.462 1.00 94.50 109 SER A N 1
ATOM 848 C CA . SER A 1 109 ? -2.806 10.115 3.932 1.00 94.50 109 SER A CA 1
ATOM 849 C C . SER A 1 109 ? -1.430 9.492 3.695 1.00 94.50 109 SER A C 1
ATO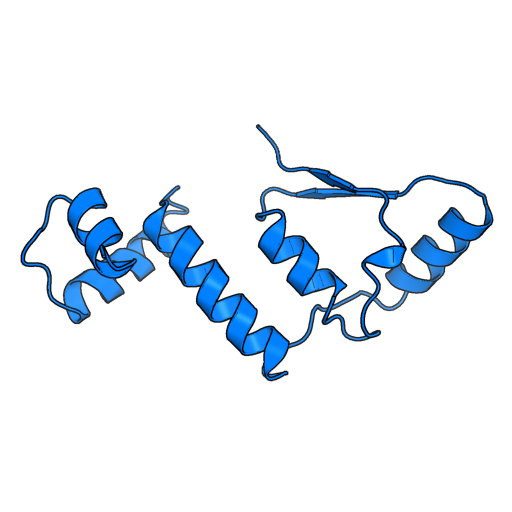M 851 O O . SER A 1 109 ? -1.034 8.518 4.337 1.00 94.50 109 SER A O 1
ATOM 853 N N . ILE A 1 110 ? -0.707 10.065 2.733 1.00 89.88 110 ILE A N 1
ATOM 854 C CA . ILE A 1 110 ? 0.673 9.705 2.402 1.00 89.88 110 ILE A CA 1
ATOM 855 C C . ILE A 1 110 ? 1.586 10.906 2.679 1.00 89.88 110 ILE A C 1
ATOM 857 O O . ILE A 1 110 ? 1.109 12.041 2.572 1.00 89.88 110 ILE A O 1
ATOM 861 N N . PRO A 1 111 ? 2.865 10.703 3.049 1.00 83.94 111 PRO A N 1
ATOM 862 C CA . PRO A 1 111 ? 3.839 11.787 3.052 1.00 83.94 111 PRO A CA 1
ATOM 863 C C . PRO A 1 111 ? 3.928 12.381 1.640 1.00 83.94 111 PRO A C 1
ATOM 865 O O . PRO A 1 111 ? 3.913 11.621 0.671 1.00 83.94 111 PRO A O 1
ATOM 868 N N . TRP A 1 112 ? 3.969 13.716 1.583 1.00 67.56 112 TRP A N 1
ATOM 869 C CA . TRP A 1 112 ? 3.968 14.582 0.394 1.00 67.56 112 TRP A CA 1
ATOM 870 C C . TRP A 1 112 ? 4.596 13.978 -0.869 1.00 67.56 112 TRP A C 1
ATOM 872 O O . TRP A 1 112 ? 5.765 13.528 -0.799 1.00 67.56 112 TRP A O 1
#

Foldseek 3Di:
DQDLLCLLCVVVVNNPDDPVRSVVVLVVCVVVVNPDPSNLVVVLVVLVVCLVVPVDAQEDDPVVVVVLVVCVVVVHAAEAEEQRDQSNVQSNQCSHPVHRPVVSHPYYDYDD